Protein AF-A0A061PI52-F1 (afdb_monomer_lite)

pLDDT: mean 92.62, std 5.04, range [72.44, 98.06]

Structure (mmCIF, N/CA/C/O backbone):
data_AF-A0A061PI52-F1
#
_entry.id   AF-A0A061PI52-F1
#
loop_
_atom_site.group_PDB
_atom_site.id
_atom_site.type_symbol
_atom_site.label_atom_id
_atom_site.label_alt_id
_atom_site.label_comp_id
_atom_site.label_asym_id
_atom_site.label_entity_id
_atom_site.label_seq_id
_atom_site.pdbx_PDB_ins_code
_atom_site.Cartn_x
_atom_site.Cartn_y
_atom_site.Cartn_z
_atom_site.occupancy
_atom_site.B_iso_or_equiv
_atom_s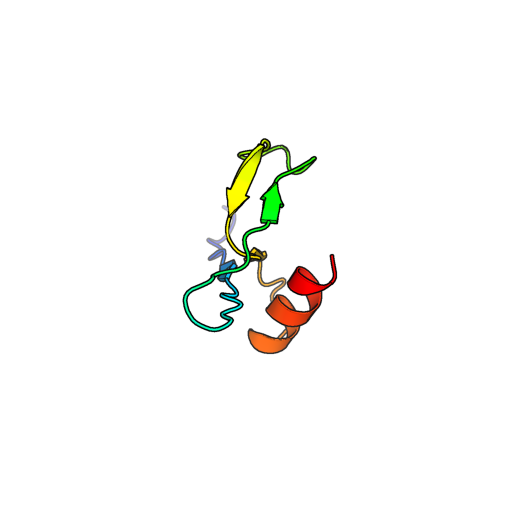ite.auth_seq_id
_atom_site.auth_comp_id
_atom_site.auth_asym_id
_atom_site.auth_atom_id
_atom_site.pdbx_PDB_model_num
ATOM 1 N N . MET A 1 1 ? 16.771 2.748 -27.303 1.00 72.44 1 MET A N 1
ATOM 2 C CA . MET A 1 1 ? 15.932 3.502 -26.344 1.00 72.44 1 MET A CA 1
ATOM 3 C C . MET A 1 1 ? 15.198 2.504 -25.462 1.00 72.44 1 MET A C 1
ATOM 5 O O . MET A 1 1 ? 14.725 1.512 -26.010 1.00 72.44 1 MET A 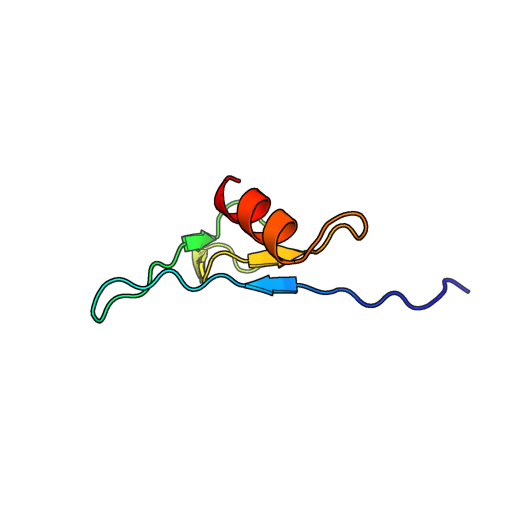O 1
ATOM 9 N N . PRO A 1 2 ? 15.137 2.697 -24.135 1.00 84.06 2 PRO A N 1
ATOM 10 C CA . PRO A 1 2 ? 14.326 1.840 -23.276 1.00 84.06 2 PRO A CA 1
ATOM 11 C C . PRO A 1 2 ? 12.843 1.960 -23.656 1.00 84.06 2 PRO A C 1
ATOM 13 O O . PRO A 1 2 ? 12.377 3.031 -24.046 1.00 84.06 2 PRO A O 1
ATOM 16 N N . ARG A 1 3 ? 12.108 0.848 -23.576 1.00 87.50 3 ARG A N 1
ATOM 17 C CA . ARG A 1 3 ? 10.666 0.817 -23.852 1.00 87.50 3 ARG A CA 1
ATOM 18 C C . ARG A 1 3 ? 9.909 1.408 -22.661 1.00 87.50 3 ARG A C 1
ATOM 20 O O . ARG A 1 3 ? 10.267 1.124 -21.520 1.00 87.50 3 ARG A O 1
ATOM 27 N N . PHE A 1 4 ? 8.862 2.189 -22.924 1.00 88.38 4 PHE A N 1
ATOM 28 C CA . PHE A 1 4 ? 7.981 2.710 -21.876 1.00 88.38 4 PHE A CA 1
ATOM 29 C C . PHE A 1 4 ? 7.407 1.564 -21.028 1.00 88.38 4 PHE A C 1
ATOM 31 O O . PHE A 1 4 ? 6.939 0.559 -21.571 1.00 88.38 4 PHE A O 1
ATOM 38 N N . LYS A 1 5 ? 7.443 1.730 -19.703 1.00 86.50 5 LYS A N 1
ATOM 39 C CA . LYS A 1 5 ? 6.790 0.849 -18.732 1.00 86.50 5 LYS A CA 1
ATOM 40 C C . LYS A 1 5 ? 5.785 1.667 -17.931 1.00 86.50 5 LYS A C 1
ATOM 42 O O . LYS A 1 5 ? 6.127 2.725 -17.412 1.00 86.50 5 LYS A O 1
ATOM 47 N N . MET A 1 6 ? 4.563 1.159 -17.834 1.00 88.81 6 MET A N 1
ATOM 48 C CA . MET A 1 6 ? 3.543 1.721 -16.959 1.00 88.81 6 MET A CA 1
ATOM 49 C C . MET A 1 6 ? 3.782 1.210 -15.541 1.00 88.81 6 MET A C 1
ATOM 51 O O . MET A 1 6 ? 3.833 0.001 -15.329 1.00 88.81 6 MET A O 1
ATOM 55 N N . VAL A 1 7 ? 3.937 2.128 -14.593 1.00 89.75 7 VAL A N 1
ATOM 56 C CA . VAL A 1 7 ? 4.008 1.809 -13.167 1.00 89.75 7 VAL A CA 1
ATOM 57 C C . VAL A 1 7 ? 2.591 1.878 -12.610 1.00 89.75 7 VAL A C 1
ATOM 59 O O . VAL A 1 7 ? 1.915 2.892 -12.784 1.00 89.75 7 VAL A O 1
ATOM 62 N N . VAL A 1 8 ? 2.128 0.796 -11.986 1.00 93.19 8 VAL A N 1
ATOM 63 C CA . VAL A 1 8 ? 0.780 0.701 -11.413 1.00 93.19 8 VAL A CA 1
ATOM 64 C C . VAL A 1 8 ? 0.907 0.539 -9.905 1.00 93.19 8 VAL A C 1
ATOM 66 O O . VAL A 1 8 ? 1.655 -0.319 -9.439 1.00 93.19 8 VAL A O 1
ATOM 69 N N . ALA A 1 9 ? 0.170 1.357 -9.157 1.00 93.69 9 ALA A N 1
ATOM 70 C CA . ALA A 1 9 ? 0.109 1.293 -7.704 1.00 93.69 9 ALA A CA 1
ATOM 71 C C . ALA A 1 9 ? -1.270 0.814 -7.236 1.00 93.69 9 ALA A C 1
ATOM 73 O O . ALA A 1 9 ? -2.302 1.191 -7.800 1.00 93.69 9 ALA A O 1
ATOM 74 N N . VAL A 1 10 ? -1.285 0.007 -6.182 1.00 95.19 10 VAL A N 1
ATOM 75 C CA . VAL A 1 10 ? -2.485 -0.476 -5.495 1.00 95.19 10 VAL A CA 1
ATOM 76 C C . VAL A 1 10 ? -2.637 0.251 -4.164 1.00 95.19 10 VAL A C 1
ATOM 78 O O . VAL A 1 10 ? -1.643 0.572 -3.525 1.00 95.19 10 VAL A O 1
ATOM 81 N N . HIS A 1 11 ? -3.877 0.538 -3.764 1.00 96.38 11 HIS A N 1
ATOM 82 C CA . HIS A 1 11 ? -4.196 1.254 -2.526 1.00 96.38 11 HIS A CA 1
ATOM 83 C C . HIS A 1 11 ? -5.288 0.500 -1.763 1.00 96.38 11 HIS A C 1
ATOM 85 O O . HIS A 1 11 ? -6.272 0.064 -2.366 1.00 96.38 11 HIS A O 1
ATOM 91 N N . LEU A 1 12 ? -5.137 0.371 -0.445 1.00 97.25 12 LEU A N 1
ATOM 92 C CA . LEU A 1 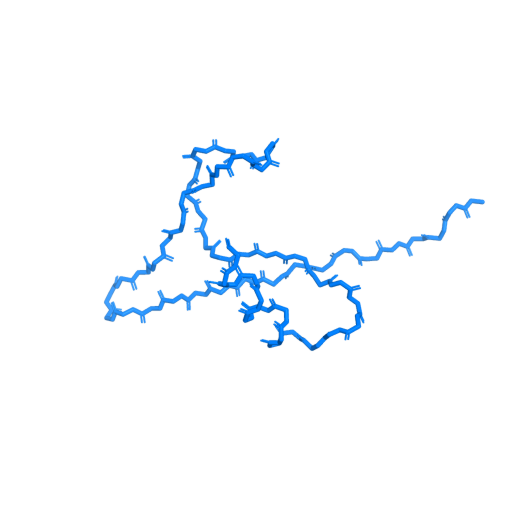12 ? -6.081 -0.318 0.433 1.00 97.25 12 LEU A CA 1
ATOM 93 C C . LEU A 1 12 ? -6.665 0.629 1.468 1.00 97.25 12 LEU A C 1
ATOM 95 O O . LEU A 1 12 ? -5.968 1.127 2.348 1.00 97.25 12 LEU A O 1
ATOM 99 N N . PHE A 1 13 ? -7.982 0.785 1.411 1.00 97.00 13 PHE A N 1
ATOM 100 C CA . PHE A 1 13 ? -8.752 1.479 2.431 1.00 97.00 13 PHE A CA 1
ATOM 101 C C . PHE A 1 13 ? -9.311 0.450 3.411 1.00 97.00 13 PHE A C 1
ATOM 103 O O . PHE A 1 13 ? -10.180 -0.346 3.058 1.00 97.00 13 PHE A O 1
ATOM 110 N N . LEU A 1 14 ? -8.806 0.467 4.643 1.00 96.75 14 LEU A N 1
ATOM 111 C CA . LEU A 1 14 ? -9.355 -0.317 5.745 1.00 96.75 14 LEU A CA 1
ATOM 112 C C . LEU A 1 14 ? -10.302 0.572 6.541 1.00 96.75 14 LEU A C 1
ATOM 114 O O . LEU A 1 14 ? -9.873 1.536 7.177 1.00 96.75 14 LEU A O 1
ATOM 118 N N . LEU A 1 15 ? -11.587 0.246 6.460 1.00 97.94 15 LEU A N 1
ATOM 119 C CA . LEU A 1 15 ? -12.670 1.015 7.056 1.00 97.94 15 LEU A CA 1
ATOM 120 C C . LEU A 1 15 ? -13.250 0.254 8.248 1.00 97.94 15 LEU A C 1
ATOM 122 O O . LEU A 1 15 ? -13.491 -0.952 8.162 1.00 97.94 15 LEU A O 1
ATOM 126 N N . LYS A 1 16 ? -13.490 0.968 9.346 1.00 98.06 16 LYS A N 1
ATOM 127 C CA . LYS A 1 16 ? -14.245 0.470 10.496 1.00 98.06 16 LYS A CA 1
ATOM 128 C C . LYS A 1 16 ? -15.138 1.591 11.011 1.00 98.06 16 LYS A C 1
ATOM 130 O O . LYS A 1 16 ? -14.633 2.585 11.532 1.00 98.06 16 LYS A O 1
ATOM 135 N N . ASP A 1 17 ? -16.446 1.408 10.862 1.00 97.62 17 ASP A N 1
ATOM 136 C CA . ASP A 1 17 ? -17.444 2.448 11.123 1.00 97.62 17 ASP A CA 1
ATOM 137 C C . ASP A 1 17 ? -17.074 3.733 10.348 1.00 97.62 17 ASP A C 1
ATOM 139 O O . ASP A 1 17 ? -16.787 3.659 9.153 1.00 97.62 17 ASP A O 1
ATOM 143 N N . ASP A 1 18 ? -16.996 4.883 11.021 1.00 97.81 18 ASP A N 1
ATOM 144 C CA . ASP A 1 18 ? -16.605 6.172 10.427 1.00 97.81 18 ASP A CA 1
ATOM 145 C C . ASP A 1 18 ? -15.081 6.419 10.392 1.00 97.81 18 ASP A C 1
ATOM 147 O O . ASP A 1 18 ? -14.626 7.544 10.176 1.00 97.81 18 ASP A O 1
ATOM 151 N N . HIS A 1 19 ? -14.265 5.386 10.626 1.00 97.75 19 HIS A N 1
ATOM 152 C CA . HIS A 1 19 ? -12.808 5.510 10.692 1.00 97.75 19 HIS A CA 1
ATOM 153 C C . HIS A 1 19 ? -12.120 4.831 9.507 1.00 97.75 19 HIS A C 1
ATOM 155 O O . HIS A 1 19 ? -12.489 3.732 9.088 1.00 97.75 19 HIS A O 1
ATOM 161 N N . VAL A 1 20 ? -11.044 5.462 9.026 1.00 97.62 20 VAL A N 1
ATOM 162 C CA . VAL A 1 20 ? -10.081 4.876 8.087 1.00 97.62 20 VAL A CA 1
ATOM 163 C C . VAL A 1 20 ? -8.742 4.676 8.786 1.00 97.62 20 VAL A C 1
ATOM 165 O O . VAL A 1 20 ? -8.239 5.579 9.458 1.00 97.62 20 VAL A O 1
ATOM 168 N N . LEU A 1 21 ? -8.152 3.492 8.628 1.00 97.19 21 LEU A N 1
ATOM 169 C CA . LEU A 1 21 ? -6.793 3.250 9.095 1.00 97.19 21 LEU A CA 1
ATOM 170 C C . LEU A 1 21 ? -5.794 3.874 8.118 1.00 97.19 21 LEU A C 1
ATOM 172 O O . LEU A 1 21 ? -5.787 3.552 6.929 1.00 97.19 21 LEU A O 1
ATOM 176 N N . LEU A 1 22 ? -4.926 4.734 8.644 1.00 96.94 22 LEU A N 1
ATOM 177 C CA . LEU A 1 22 ? -3.800 5.311 7.919 1.00 96.94 22 LEU A CA 1
ATOM 178 C C . LEU A 1 22 ? -2.494 4.814 8.536 1.00 96.94 22 LEU A C 1
ATOM 180 O O . LEU A 1 22 ? -2.377 4.716 9.758 1.00 96.94 22 LEU A O 1
ATOM 184 N N . LEU A 1 23 ? -1.500 4.555 7.692 1.00 94.31 23 LEU A N 1
ATOM 185 C CA . LEU A 1 23 ? -0.119 4.371 8.121 1.00 94.31 23 LEU A CA 1
ATOM 186 C C . LEU A 1 23 ? 0.613 5.708 8.078 1.00 94.31 23 LEU A C 1
ATOM 188 O O . LEU A 1 23 ? 0.313 6.578 7.256 1.00 94.31 23 LEU A O 1
ATOM 192 N N . ARG A 1 24 ? 1.604 5.866 8.952 1.00 94.62 24 ARG A N 1
ATOM 193 C CA . ARG A 1 24 ? 2.581 6.947 8.848 1.00 94.62 24 ARG A CA 1
ATOM 194 C C . ARG A 1 24 ? 3.823 6.396 8.165 1.00 94.62 24 ARG A C 1
ATOM 196 O O . ARG A 1 24 ? 4.358 5.383 8.602 1.00 94.62 24 ARG A O 1
ATOM 203 N N . ARG A 1 25 ? 4.250 7.040 7.082 1.00 91.81 25 ARG A N 1
ATOM 204 C CA . ARG A 1 25 ? 5.370 6.574 6.256 1.00 91.81 25 ARG A CA 1
ATOM 205 C C . ARG A 1 25 ? 6.694 6.762 6.997 1.00 91.81 25 ARG A C 1
ATOM 207 O O . ARG A 1 25 ? 6.921 7.831 7.565 1.00 91.81 25 ARG A O 1
ATOM 214 N N . TYR A 1 26 ? 7.556 5.750 6.966 1.00 91.25 26 TYR A N 1
ATOM 215 C CA . TYR A 1 26 ? 8.892 5.791 7.561 1.00 91.25 26 TYR A CA 1
ATOM 216 C C . TYR A 1 26 ? 9.884 5.001 6.711 1.00 91.25 26 TYR A C 1
ATOM 218 O O . TYR A 1 26 ? 9.546 3.933 6.211 1.00 91.25 26 TYR A O 1
ATOM 226 N N . ASN A 1 27 ? 11.121 5.496 6.610 1.00 87.56 27 ASN A N 1
ATOM 227 C CA . ASN A 1 27 ? 12.236 4.849 5.907 1.00 87.56 27 ASN A CA 1
ATOM 228 C C . ASN A 1 27 ? 11.966 4.535 4.426 1.00 87.56 27 ASN A C 1
ATOM 230 O O . ASN A 1 27 ? 12.600 3.647 3.860 1.00 87.56 27 ASN A O 1
ATOM 234 N N . THR A 1 28 ? 11.053 5.262 3.782 1.00 82.88 28 THR A N 1
ATOM 235 C CA . THR A 1 28 ? 10.752 5.064 2.359 1.00 82.88 28 THR A CA 1
ATOM 236 C C . THR A 1 28 ? 11.579 5.985 1.462 1.00 82.88 28 THR A C 1
ATOM 238 O O . THR A 1 28 ? 11.650 5.767 0.255 1.00 82.88 28 THR A O 1
ATOM 241 N N . GLY A 1 29 ? 12.177 7.046 2.024 1.00 85.88 29 GLY A N 1
ATOM 242 C CA . GLY A 1 29 ? 12.864 8.087 1.254 1.00 85.88 29 GLY A CA 1
ATOM 243 C C . GLY A 1 29 ? 11.912 8.982 0.449 1.00 85.88 29 GLY A C 1
ATOM 244 O O . GLY A 1 29 ? 12.366 9.887 -0.251 1.00 85.88 29 GLY A O 1
ATOM 245 N N . TYR A 1 30 ? 10.597 8.763 0.561 1.00 82.38 30 TYR A N 1
ATOM 246 C CA . TYR A 1 30 ? 9.557 9.498 -0.148 1.00 82.38 30 TYR A CA 1
ATOM 247 C C . TYR A 1 30 ? 8.376 9.805 0.776 1.00 82.38 30 TYR A C 1
ATOM 249 O O . TYR A 1 30 ? 7.657 8.910 1.220 1.00 82.38 30 TYR A O 1
ATOM 257 N N . GLU A 1 31 ? 8.146 11.091 1.044 1.00 90.81 31 GLU A N 1
ATOM 258 C CA . GLU A 1 31 ? 7.048 11.561 1.903 1.00 90.81 31 GLU A CA 1
ATOM 259 C C . GLU A 1 31 ? 7.027 10.951 3.318 1.00 90.81 31 GLU A C 1
ATOM 261 O O . GLU A 1 31 ? 5.971 10.836 3.945 1.00 90.81 31 GLU A O 1
ATOM 266 N N . ASP A 1 32 ? 8.196 10.585 3.849 1.00 92.44 32 ASP A N 1
ATOM 267 C CA . ASP A 1 32 ? 8.323 10.105 5.224 1.00 92.44 32 ASP A CA 1
ATOM 268 C C . ASP A 1 32 ? 7.746 11.125 6.223 1.00 92.44 32 ASP A C 1
ATOM 270 O O . ASP A 1 32 ? 7.856 12.344 6.069 1.00 92.44 32 ASP A O 1
ATOM 274 N N . GLY A 1 33 ? 7.078 10.615 7.256 1.00 94.19 33 GLY A N 1
ATOM 275 C CA . GLY A 1 33 ? 6.363 11.399 8.255 1.00 94.19 33 GLY A CA 1
ATOM 276 C C . GLY A 1 33 ? 4.924 11.766 7.881 1.00 94.19 33 GLY A C 1
ATOM 277 O O . GLY A 1 33 ? 4.172 12.098 8.803 1.00 94.19 33 GLY A O 1
ATOM 278 N N . LYS A 1 34 ? 4.520 11.667 6.603 1.00 96.00 34 LYS A N 1
ATOM 279 C CA . LYS A 1 34 ? 3.126 11.868 6.169 1.00 96.00 34 LYS A CA 1
ATOM 280 C C . LYS A 1 34 ? 2.266 10.627 6.408 1.00 96.00 34 LYS A C 1
ATOM 282 O O . LYS A 1 34 ? 2.769 9.505 6.491 1.00 96.00 34 LYS A O 1
ATOM 287 N N . PHE A 1 35 ? 0.956 10.849 6.499 1.00 95.50 35 PHE A N 1
ATOM 288 C CA . PHE A 1 35 ? -0.037 9.781 6.548 1.00 95.50 35 PHE A CA 1
ATOM 289 C C . PHE A 1 35 ? -0.487 9.385 5.144 1.00 95.50 35 PHE A C 1
ATOM 291 O O . PHE A 1 35 ? -0.685 10.243 4.287 1.00 95.50 35 PHE A O 1
ATOM 298 N N . SER A 1 36 ? -0.670 8.086 4.938 1.00 95.44 36 SER A N 1
ATOM 299 C CA . SER A 1 36 ? -1.211 7.499 3.714 1.00 95.44 36 SER A CA 1
ATOM 300 C C . SER A 1 36 ? -2.052 6.277 4.068 1.00 95.44 36 SER A C 1
ATOM 302 O O . SER A 1 36 ? -1.945 5.724 5.161 1.00 95.44 36 SER A O 1
ATOM 304 N N . VAL A 1 37 ? -2.866 5.821 3.126 1.00 96.06 37 VAL A N 1
ATOM 305 C CA . VAL A 1 37 ? -3.351 4.439 3.141 1.00 96.06 37 VAL A CA 1
ATOM 306 C C . VAL A 1 37 ? -2.208 3.468 2.825 1.00 96.06 37 VAL A C 1
ATOM 308 O O . VAL A 1 37 ? -1.176 3.886 2.289 1.00 96.06 37 VAL A O 1
ATOM 311 N N . VAL A 1 38 ? -2.402 2.183 3.136 1.00 95.19 38 VAL A N 1
ATOM 312 C CA . VAL A 1 38 ? -1.520 1.105 2.659 1.00 95.19 38 VAL A CA 1
ATOM 313 C C . VAL A 1 38 ? -1.507 1.148 1.137 1.00 95.19 38 VAL A C 1
ATOM 315 O O . VAL A 1 38 ? -2.567 1.139 0.503 1.00 95.19 38 VAL A O 1
ATOM 318 N N . ALA A 1 39 ? -0.317 1.241 0.559 1.00 94.62 39 ALA A N 1
ATOM 319 C CA . ALA A 1 39 ? -0.146 1.337 -0.875 1.00 94.62 39 ALA A CA 1
ATOM 320 C C . ALA A 1 39 ? 1.230 0.837 -1.291 1.00 94.62 39 ALA A C 1
ATOM 322 O O . ALA A 1 39 ? 2.205 1.044 -0.572 1.00 94.62 39 ALA A O 1
ATOM 323 N N . GLY A 1 40 ? 1.293 0.276 -2.492 1.00 92.69 40 GLY A N 1
ATOM 324 C CA . GLY A 1 40 ? 2.531 -0.212 -3.078 1.00 92.69 40 GLY A CA 1
ATOM 325 C C . GLY A 1 40 ? 2.386 -0.522 -4.556 1.00 92.69 40 GLY A C 1
ATOM 326 O O . GLY A 1 40 ? 1.329 -0.294 -5.153 1.00 92.69 40 GLY A O 1
ATOM 327 N N . HIS A 1 41 ? 3.469 -0.980 -5.170 1.00 94.19 41 HIS A N 1
ATOM 328 C CA . HIS A 1 41 ? 3.527 -1.204 -6.610 1.00 94.19 41 HIS A CA 1
ATOM 329 C C . HIS A 1 41 ? 3.193 -2.654 -6.955 1.00 94.19 41 HIS A C 1
ATOM 331 O O . HIS A 1 41 ? 3.490 -3.571 -6.199 1.00 94.19 41 HIS A O 1
ATOM 337 N N . LEU A 1 42 ? 2.577 -2.855 -8.121 1.00 93.75 42 LEU A N 1
ATOM 338 C CA . LEU A 1 42 ? 2.488 -4.185 -8.718 1.00 93.75 42 LEU A CA 1
ATOM 339 C C . LEU A 1 42 ? 3.858 -4.596 -9.259 1.00 93.75 42 LEU A C 1
ATOM 341 O O . LEU A 1 42 ? 4.415 -3.892 -10.106 1.00 93.75 42 LEU A O 1
ATOM 345 N N . ASP A 1 43 ? 4.323 -5.780 -8.868 1.00 86.75 43 ASP A N 1
ATOM 346 C CA . ASP A 1 43 ? 5.593 -6.334 -9.357 1.00 86.75 43 ASP A CA 1
ATOM 347 C C . ASP A 1 43 ? 5.470 -7.034 -10.725 1.00 86.75 43 ASP A C 1
ATOM 349 O O . ASP A 1 43 ? 6.466 -7.372 -11.363 1.00 86.75 43 ASP A O 1
ATOM 353 N N . GLY A 1 44 ? 4.241 -7.182 -11.234 1.00 82.81 44 GLY A N 1
ATOM 354 C CA . GLY A 1 44 ? 3.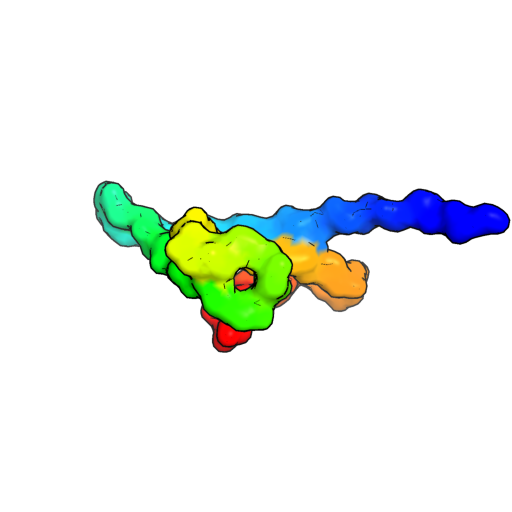941 -7.632 -12.599 1.00 82.81 44 GLY A CA 1
ATOM 355 C C . GLY A 1 44 ? 3.556 -9.108 -12.733 1.00 82.81 44 GLY A C 1
ATOM 356 O O . GLY A 1 44 ? 2.790 -9.427 -13.639 1.00 82.81 44 GLY A O 1
ATOM 357 N N . ASP A 1 45 ? 3.985 -9.969 -11.807 1.00 87.38 45 ASP A N 1
ATOM 358 C CA . ASP A 1 45 ? 3.670 -11.412 -11.783 1.00 87.38 45 ASP A CA 1
ATOM 359 C C . ASP A 1 45 ? 2.631 -11.788 -10.706 1.00 87.38 45 ASP A C 1
ATOM 361 O O . ASP A 1 45 ? 2.528 -12.937 -10.280 1.00 87.38 45 ASP A O 1
ATOM 365 N N . GLU A 1 46 ? 1.829 -10.818 -10.268 1.00 92.44 46 GLU A N 1
ATOM 366 C CA . GLU A 1 46 ? 0.818 -10.995 -9.224 1.00 92.44 46 GLU A CA 1
ATOM 367 C C . GLU A 1 46 ? -0.512 -10.327 -9.593 1.00 92.44 46 GLU A C 1
ATOM 369 O O . GLU A 1 46 ? -0.586 -9.366 -10.368 1.00 92.44 46 GLU A O 1
ATOM 374 N N . ARG A 1 47 ? -1.610 -10.829 -9.023 1.00 94.88 47 ARG A N 1
ATOM 375 C CA . ARG A 1 47 ? -2.928 -10.196 -9.136 1.00 94.88 47 ARG A CA 1
ATOM 376 C C . ARG A 1 47 ? -2.984 -8.987 -8.207 1.00 94.88 47 ARG A C 1
ATOM 378 O O . ARG A 1 47 ? -2.419 -8.995 -7.122 1.00 94.88 47 ARG A O 1
ATOM 385 N N . VAL A 1 48 ? -3.819 -8.004 -8.547 1.00 94.81 48 VAL A N 1
ATOM 386 C CA . VAL A 1 48 ? -4.067 -6.801 -7.717 1.00 94.81 48 VAL A CA 1
ATOM 387 C C . VAL A 1 48 ? -4.361 -7.135 -6.244 1.00 94.81 48 VAL A C 1
ATOM 389 O O . VAL A 1 48 ? -3.910 -6.431 -5.345 1.00 94.81 48 VAL A O 1
ATOM 392 N N . LYS A 1 49 ? -5.101 -8.223 -5.987 1.00 95.38 49 LYS A N 1
ATOM 393 C CA . LYS A 1 49 ? -5.433 -8.671 -4.624 1.00 95.38 49 LYS A CA 1
ATOM 394 C C . LYS A 1 49 ? -4.255 -9.309 -3.880 1.00 95.38 49 LYS A C 1
ATOM 396 O O . LYS A 1 49 ? -4.226 -9.253 -2.659 1.00 95.38 49 LYS A O 1
ATOM 401 N N . GLU A 1 50 ? -3.334 -9.939 -4.599 1.00 96.06 50 GLU A N 1
ATOM 402 C CA . GLU A 1 50 ? -2.133 -10.554 -4.023 1.00 96.06 50 GLU A CA 1
ATOM 403 C C . GLU A 1 50 ? -1.123 -9.462 -3.666 1.00 96.06 50 GLU A C 1
ATOM 405 O O . GLU A 1 50 ? -0.690 -9.415 -2.516 1.00 96.06 50 GLU A O 1
ATOM 410 N N . ALA A 1 51 ? -0.903 -8.512 -4.586 1.00 96.12 51 ALA A N 1
ATOM 411 C CA . ALA A 1 51 ? -0.084 -7.321 -4.359 1.00 96.12 51 ALA A CA 1
ATOM 412 C C . ALA A 1 51 ? -0.502 -6.601 -3.080 1.00 96.12 51 ALA A C 1
ATOM 414 O O . ALA A 1 51 ? 0.292 -6.403 -2.168 1.00 96.12 51 ALA A O 1
ATOM 415 N N . ILE A 1 52 ? -1.791 -6.276 -2.955 1.00 96.44 52 ILE A N 1
ATOM 416 C CA . ILE A 1 52 ? -2.239 -5.494 -1.807 1.00 96.44 52 ILE A CA 1
ATOM 417 C C . ILE A 1 52 ? -2.208 -6.277 -0.485 1.00 96.44 52 ILE A C 1
ATOM 419 O O . ILE A 1 52 ? -2.045 -5.679 0.574 1.00 96.44 52 ILE A O 1
ATOM 423 N N . ALA A 1 53 ? -2.341 -7.607 -0.524 1.00 95.81 53 ALA A N 1
ATOM 424 C CA . ALA A 1 53 ? -2.206 -8.443 0.667 1.00 95.81 53 ALA A CA 1
ATOM 425 C C . ALA A 1 53 ? -0.745 -8.545 1.140 1.00 95.81 53 ALA A C 1
ATOM 427 O O . ALA A 1 53 ? -0.504 -8.585 2.346 1.00 95.81 53 ALA A O 1
ATOM 428 N N . ARG A 1 54 ? 0.214 -8.571 0.203 1.00 95.31 54 ARG A N 1
ATOM 429 C CA . ARG A 1 54 ? 1.652 -8.487 0.486 1.00 95.31 54 ARG A CA 1
ATOM 430 C C . ARG A 1 54 ? 2.006 -7.125 1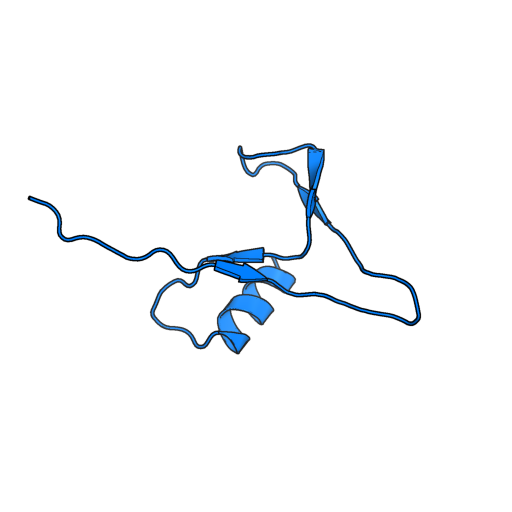.085 1.00 95.31 54 ARG A C 1
ATOM 432 O O . ARG A 1 54 ? 2.523 -7.088 2.193 1.00 95.31 54 ARG A O 1
ATOM 439 N N . GLU A 1 55 ? 1.627 -6.036 0.421 1.00 94.44 55 GLU A N 1
ATOM 440 C CA . GLU A 1 55 ? 1.887 -4.657 0.874 1.00 94.44 55 GLU A CA 1
ATOM 441 C C . GLU A 1 55 ? 1.250 -4.343 2.237 1.00 94.44 55 GLU A C 1
ATOM 443 O O . GLU A 1 55 ? 1.788 -3.570 3.015 1.00 94.44 55 GLU A O 1
ATOM 448 N N . ALA A 1 56 ? 0.108 -4.952 2.572 1.00 94.00 56 ALA A N 1
ATOM 449 C CA . ALA A 1 56 ? -0.498 -4.801 3.899 1.00 94.00 56 ALA A CA 1
ATOM 450 C C . ALA A 1 56 ? 0.243 -5.558 5.017 1.00 94.00 56 ALA A C 1
ATOM 452 O O . ALA A 1 56 ? -0.048 -5.335 6.193 1.00 94.00 56 ALA A O 1
ATOM 453 N N . LYS A 1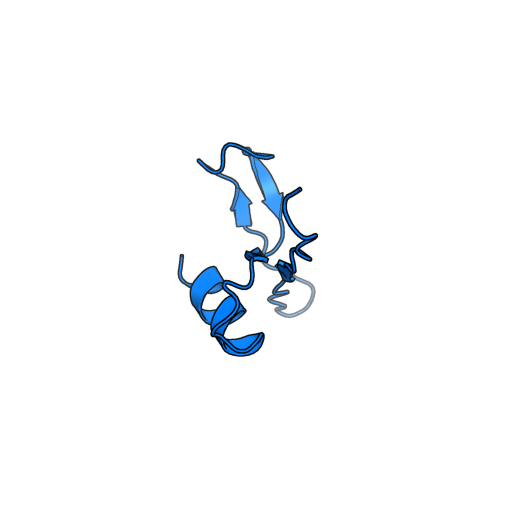 57 ? 1.129 -6.496 4.664 1.00 92.75 57 LYS A N 1
ATOM 454 C CA . LYS A 1 57 ? 1.915 -7.303 5.604 1.00 92.75 57 LYS A CA 1
ATOM 455 C C . LYS A 1 57 ? 3.311 -6.719 5.858 1.00 92.75 57 LYS A C 1
ATOM 457 O O . LYS A 1 57 ? 3.875 -7.013 6.912 1.00 92.75 57 LYS A O 1
ATOM 462 N N . GLU A 1 58 ? 3.858 -5.987 4.889 1.00 86.94 58 GLU A N 1
ATOM 463 C CA . GLU A 1 58 ? 5.143 -5.269 4.968 1.00 86.94 58 GLU A CA 1
ATOM 464 C C . GLU A 1 58 ? 5.086 -4.090 5.955 1.00 86.94 58 GLU A C 1
ATOM 466 O O . GLU A 1 58 ? 6.082 -3.921 6.698 1.00 86.94 58 GLU A O 1
#

Secondary structure (DSSP, 8-state):
-PPP----EEEE--EETTEE--EEP-SSSSSTTSEE-EEEE--SSS-HHHHHHHHTT-

Sequence (58 aa):
MPRFKMVVAVHLFLLKDDHVLLLRRYNTGYEDGKFSVVAGHLDGDERVKEAIAREAKE

Radius of gyration: 13.62 Å; chains: 1; bounding box: 33×23×38 Å

Foldseek 3Di:
DDDDDDKDKAFDWDDDPPDTDWDQDDPPVPNHRDTDTQMDTDPPPDDSVVVSVVSVVD